Protein AF-A0A975EJT1-F1 (afdb_monomer_lite)

Sequence (77 aa):
MKTTIDLPPDLVREMKLRAVHEGRKLKDVAADLLKRGLRAGNSKPASLSPKDFLLSAPASAPEMTPERVRQILEETP

pLDDT: mean 80.61, std 16.86, range [51.03, 98.38]

Radius of gyration: 20.99 Å; chains: 1; bounding box: 41×29×58 Å

Structure (mmCIF, N/CA/C/O backbone):
data_AF-A0A975EJT1-F1
#
_entry.id   AF-A0A975EJT1-F1
#
loop_
_atom_site.group_PDB
_atom_site.id
_atom_site.type_symbol
_atom_site.label_atom_id
_atom_site.label_alt_id
_atom_site.label_comp_id
_atom_site.label_asym_id
_atom_site.label_entity_id
_atom_site.label_seq_id
_atom_site.pdbx_PDB_ins_code
_atom_site.Cartn_x
_atom_site.Cartn_y
_atom_site.Cartn_z
_atom_site.occupancy
_atom_site.B_iso_or_equiv
_atom_site.auth_seq_id
_atom_site.auth_comp_id
_atom_site.auth_asym_id
_atom_site.auth_atom_id
_atom_site.pdbx_PDB_model_num
ATOM 1 N N . MET A 1 1 ? 0.928 -13.605 14.642 1.00 87.94 1 MET A N 1
ATOM 2 C CA . MET A 1 1 ? 2.255 -13.308 15.231 1.00 87.94 1 MET A CA 1
ATOM 3 C C . MET A 1 1 ? 2.560 -11.823 15.089 1.00 87.94 1 MET A C 1
ATOM 5 O O . MET A 1 1 ? 2.101 -11.234 14.117 1.00 87.94 1 MET A O 1
ATOM 9 N N . LYS A 1 2 ? 3.273 -11.219 16.050 1.00 90.19 2 LYS A N 1
ATOM 10 C CA . LYS A 1 2 ? 3.762 -9.834 15.961 1.00 90.19 2 LYS A CA 1
ATOM 11 C C . LYS A 1 2 ? 5.255 -9.873 15.656 1.00 90.19 2 LYS A C 1
ATOM 13 O O . LYS A 1 2 ? 5.995 -10.557 16.350 1.00 90.19 2 LYS A O 1
ATOM 18 N N . THR A 1 3 ? 5.658 -9.156 14.619 1.00 93.75 3 THR A N 1
ATOM 19 C CA . THR A 1 3 ? 7.040 -9.074 14.144 1.00 93.75 3 THR A CA 1
ATOM 20 C C . THR A 1 3 ? 7.416 -7.607 13.996 1.00 93.75 3 THR A C 1
ATOM 22 O O . THR A 1 3 ? 6.574 -6.797 13.600 1.00 93.75 3 THR A O 1
ATOM 25 N N . THR A 1 4 ? 8.664 -7.271 14.303 1.00 94.69 4 THR A N 1
ATOM 26 C CA . THR A 1 4 ? 9.226 -5.933 14.088 1.00 94.69 4 THR A CA 1
ATOM 27 C C . THR A 1 4 ? 10.230 -6.031 12.948 1.00 94.69 4 THR A C 1
ATOM 29 O O . THR A 1 4 ? 11.044 -6.949 12.939 1.00 94.69 4 THR A O 1
ATOM 32 N N . ILE A 1 5 ? 10.121 -5.136 11.969 1.00 94.00 5 ILE A N 1
ATOM 33 C CA . ILE A 1 5 ? 10.986 -5.088 10.789 1.00 94.00 5 ILE A CA 1
ATOM 34 C C . ILE A 1 5 ? 11.396 -3.632 10.611 1.00 94.00 5 ILE A C 1
ATOM 36 O O . ILE A 1 5 ? 10.525 -2.760 10.558 1.00 94.00 5 ILE A O 1
ATOM 40 N N . ASP A 1 6 ? 12.696 -3.385 10.513 1.00 96.12 6 ASP A N 1
ATOM 41 C CA . ASP A 1 6 ? 13.220 -2.075 10.151 1.00 96.12 6 ASP A CA 1
ATOM 42 C C . ASP A 1 6 ? 13.029 -1.855 8.652 1.00 96.12 6 ASP A C 1
ATOM 44 O O . ASP A 1 6 ? 13.464 -2.654 7.822 1.00 96.12 6 ASP A O 1
ATOM 48 N N . LEU A 1 7 ? 12.322 -0.782 8.306 1.00 95.94 7 LEU A N 1
ATOM 49 C CA . LEU A 1 7 ? 12.001 -0.434 6.929 1.00 95.94 7 LEU A CA 1
ATOM 50 C C . LEU A 1 7 ? 12.583 0.940 6.589 1.00 95.94 7 LEU A C 1
ATOM 52 O O . LEU A 1 7 ? 12.510 1.846 7.426 1.00 95.94 7 LEU A O 1
ATOM 56 N N . PRO A 1 8 ? 13.086 1.124 5.356 1.00 97.56 8 PRO A N 1
ATOM 57 C CA . PRO A 1 8 ? 13.421 2.437 4.831 1.00 97.56 8 PRO A CA 1
ATOM 58 C C . PRO A 1 8 ? 12.271 3.444 5.029 1.00 97.56 8 PRO A C 1
ATOM 60 O O . PRO A 1 8 ? 11.095 3.091 4.847 1.00 97.56 8 PRO A O 1
ATOM 63 N N . PRO A 1 9 ? 12.571 4.694 5.428 1.00 96.69 9 PRO A N 1
ATOM 64 C CA . PRO A 1 9 ? 11.552 5.679 5.795 1.00 96.69 9 PRO A CA 1
ATOM 65 C C . PRO A 1 9 ? 10.621 6.040 4.630 1.00 96.69 9 PRO A C 1
ATOM 67 O O . PRO A 1 9 ? 9.433 6.298 4.836 1.00 96.69 9 PRO A O 1
ATOM 70 N N . ASP A 1 10 ? 11.143 6.014 3.408 1.00 97.44 10 ASP A N 1
ATOM 71 C CA . ASP A 1 10 ? 10.412 6.184 2.157 1.00 97.44 10 ASP A CA 1
ATOM 72 C C . ASP A 1 10 ? 9.357 5.084 1.963 1.00 97.44 10 ASP A C 1
ATOM 74 O O . ASP A 1 10 ? 8.184 5.400 1.758 1.00 97.44 10 ASP A O 1
ATOM 78 N N . LEU A 1 11 ? 9.703 3.806 2.160 1.00 96.81 11 LEU A N 1
ATOM 79 C CA . LEU A 1 11 ? 8.735 2.705 2.057 1.00 96.81 11 LEU A CA 1
ATOM 80 C C . LEU A 1 11 ? 7.616 2.817 3.095 1.00 96.81 11 LEU A C 1
ATOM 82 O O . LEU A 1 11 ? 6.442 2.584 2.791 1.00 96.81 11 LEU A O 1
ATOM 86 N N . VAL A 1 12 ? 7.959 3.214 4.323 1.00 96.88 12 VAL A N 1
ATOM 87 C CA . VAL A 1 12 ? 6.964 3.446 5.378 1.00 96.88 12 VAL A CA 1
ATOM 88 C C . VAL A 1 12 ? 6.020 4.584 4.990 1.00 96.88 12 VAL A C 1
ATOM 90 O O . VAL A 1 12 ? 4.810 4.481 5.216 1.00 96.88 12 VAL A O 1
ATOM 93 N N . ARG A 1 13 ? 6.545 5.664 4.402 1.00 97.88 13 ARG A N 1
ATOM 94 C CA . ARG A 1 13 ? 5.748 6.797 3.918 1.00 97.88 13 ARG A CA 1
ATOM 95 C C . ARG A 1 13 ? 4.783 6.367 2.815 1.00 97.88 13 ARG A C 1
ATOM 97 O O . ARG A 1 13 ? 3.595 6.661 2.924 1.00 97.88 13 ARG A O 1
ATOM 104 N N . GLU A 1 14 ? 5.254 5.627 1.818 1.00 97.62 14 GLU A N 1
ATOM 105 C CA . GLU A 1 14 ? 4.413 5.146 0.716 1.00 97.62 14 GLU A CA 1
ATOM 106 C C . GLU A 1 14 ? 3.302 4.205 1.201 1.00 97.62 14 GLU A C 1
ATOM 108 O O . GLU A 1 14 ? 2.136 4.346 0.819 1.00 97.62 14 GLU A O 1
ATOM 113 N N . MET A 1 15 ? 3.614 3.291 2.125 1.00 97.00 15 MET A N 1
ATOM 114 C CA . MET A 1 15 ? 2.596 2.435 2.736 1.00 97.00 15 MET A CA 1
ATOM 115 C C . MET A 1 15 ? 1.554 3.232 3.531 1.00 97.00 15 MET A C 1
ATOM 117 O O . MET A 1 15 ? 0.369 2.893 3.490 1.00 97.00 15 MET A O 1
ATOM 121 N N . LYS A 1 16 ? 1.966 4.287 4.247 1.00 97.44 16 LYS A N 1
ATOM 122 C CA . LYS A 1 16 ? 1.040 5.177 4.967 1.00 97.44 16 LYS A CA 1
ATOM 123 C C . LYS A 1 16 ? 0.119 5.922 4.006 1.00 97.44 16 LYS A C 1
ATOM 125 O O . LYS A 1 16 ? -1.084 5.943 4.245 1.00 97.44 16 LYS A O 1
ATOM 130 N N . LEU A 1 17 ? 0.655 6.480 2.919 1.00 98.38 17 LEU A N 1
ATOM 131 C CA . LEU A 1 17 ? -0.148 7.159 1.897 1.00 98.38 17 LEU A CA 1
ATOM 132 C C . LEU A 1 17 ? -1.181 6.210 1.287 1.00 98.38 17 LEU A C 1
ATOM 134 O O . LEU A 1 17 ? -2.361 6.542 1.222 1.00 98.38 17 LEU A O 1
ATOM 138 N N . ARG A 1 18 ? -0.766 4.989 0.936 1.00 97.31 18 ARG A N 1
ATOM 139 C CA . ARG A 1 18 ? -1.680 3.962 0.424 1.00 97.31 18 ARG A CA 1
ATOM 140 C C . ARG A 1 18 ? -2.775 3.598 1.426 1.00 97.31 18 ARG A C 1
ATOM 142 O O . ARG A 1 18 ? -3.934 3.490 1.046 1.00 97.31 18 ARG A O 1
ATOM 149 N N . ALA A 1 19 ? -2.428 3.447 2.703 1.00 98.19 19 ALA A N 1
ATOM 150 C CA . ALA A 1 19 ? -3.396 3.171 3.763 1.00 98.19 19 ALA A CA 1
ATOM 151 C C . ALA A 1 19 ? -4.443 4.289 3.901 1.00 98.19 19 ALA A C 1
ATOM 153 O O . ALA A 1 19 ? -5.629 3.992 4.041 1.00 98.19 19 ALA A O 1
ATOM 154 N N 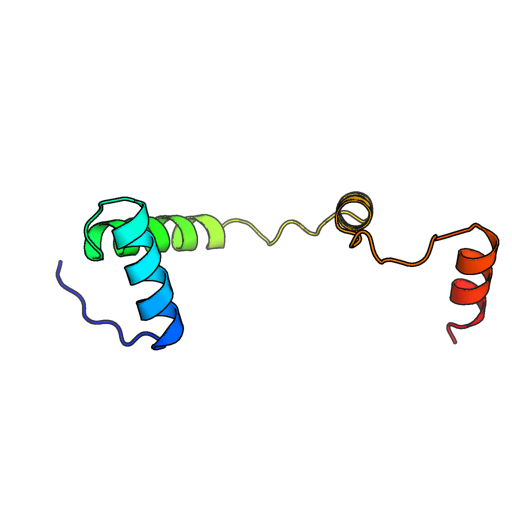. VAL A 1 20 ? -4.020 5.553 3.800 1.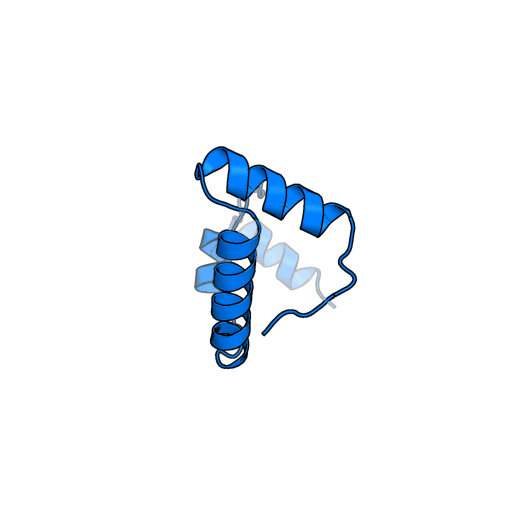00 98.31 20 VAL A N 1
ATOM 155 C CA . VAL A 1 20 ? -4.925 6.712 3.801 1.00 98.31 20 VAL A CA 1
ATOM 156 C C . VAL A 1 20 ? -5.829 6.698 2.569 1.00 98.31 20 VAL A C 1
ATOM 158 O O . VAL A 1 20 ? -7.043 6.782 2.718 1.00 98.31 20 VAL A O 1
ATOM 161 N N . HIS A 1 21 ? -5.262 6.540 1.371 1.00 97.94 21 HIS A N 1
ATOM 162 C CA . HIS A 1 21 ? -6.030 6.542 0.122 1.00 97.94 21 HIS A CA 1
ATOM 163 C C . HIS A 1 21 ? -7.049 5.398 0.043 1.00 97.94 21 HIS A C 1
ATOM 165 O O . HIS A 1 21 ? -8.152 5.593 -0.455 1.00 97.94 21 HIS A O 1
ATOM 171 N N . GLU A 1 22 ? -6.702 4.212 0.545 1.00 96.44 22 GLU A N 1
ATOM 172 C CA . GLU A 1 22 ? -7.594 3.047 0.541 1.00 96.44 22 GLU A CA 1
ATOM 173 C C . GLU A 1 22 ? -8.552 3.013 1.746 1.00 96.44 22 GLU A C 1
ATOM 175 O O . GLU A 1 22 ? -9.399 2.125 1.821 1.00 96.44 22 GLU A O 1
ATOM 180 N N . GLY A 1 23 ? -8.413 3.924 2.719 1.00 97.62 23 GLY A N 1
ATOM 181 C CA . GLY A 1 23 ? -9.193 3.891 3.962 1.00 97.62 23 GLY A CA 1
ATOM 182 C C . GLY A 1 23 ? -8.935 2.635 4.808 1.00 97.62 23 GLY A C 1
ATOM 183 O O . GLY A 1 23 ? -9.827 2.144 5.503 1.00 97.62 23 GLY A O 1
ATOM 184 N N . ARG A 1 24 ? -7.723 2.071 4.739 1.00 98.12 24 ARG A N 1
ATOM 185 C CA . ARG A 1 24 ? -7.342 0.798 5.377 1.00 98.12 24 ARG A CA 1
ATOM 186 C C . ARG A 1 24 ? -6.294 1.008 6.463 1.00 98.12 24 ARG A C 1
ATOM 188 O O . ARG A 1 24 ? -5.574 1.999 6.491 1.00 98.12 24 ARG A O 1
ATOM 195 N N . LYS A 1 25 ? -6.154 0.039 7.373 1.00 97.88 25 LYS A N 1
ATOM 196 C CA . LYS A 1 25 ? -5.097 0.086 8.396 1.00 97.88 25 LYS A CA 1
ATOM 197 C C . LYS A 1 25 ? -3.746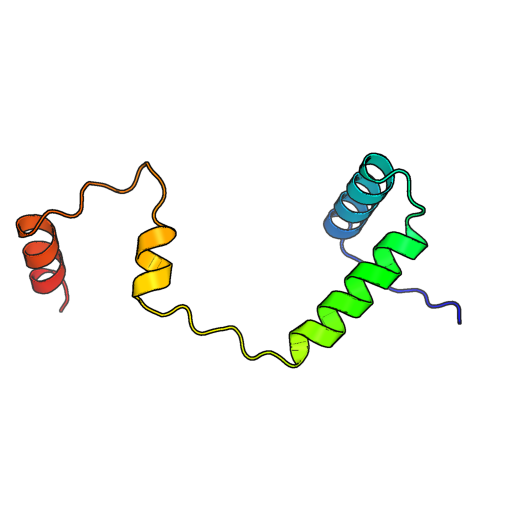 -0.259 7.771 1.00 97.88 25 LYS A C 1
ATOM 199 O O . LYS A 1 25 ? -3.638 -1.206 6.993 1.00 97.88 25 LYS A O 1
ATOM 204 N N . LEU A 1 26 ? -2.691 0.429 8.212 1.00 96.25 26 LEU A N 1
ATOM 205 C CA . LEU A 1 26 ? -1.317 0.220 7.734 1.00 96.25 26 LEU A CA 1
ATOM 206 C C . LEU A 1 26 ? -0.867 -1.248 7.808 1.00 96.25 26 LEU A C 1
ATOM 208 O O . LEU A 1 26 ? -0.246 -1.744 6.877 1.00 96.25 26 LEU A O 1
ATOM 212 N N . LYS A 1 27 ? -1.217 -1.964 8.885 1.00 94.69 27 LYS A N 1
ATOM 213 C CA . LYS A 1 27 ? -0.882 -3.389 9.060 1.00 94.69 27 LYS A CA 1
ATOM 214 C C . LYS A 1 27 ? -1.514 -4.298 7.997 1.00 94.69 27 LYS A C 1
ATOM 216 O O . LYS A 1 27 ? -0.906 -5.292 7.614 1.00 94.69 27 LYS A O 1
ATOM 221 N N . ASP A 1 28 ? -2.710 -3.954 7.521 1.00 97.19 28 ASP A N 1
ATOM 222 C CA . ASP A 1 28 ? -3.446 -4.762 6.547 1.00 97.19 28 ASP A CA 1
ATOM 223 C C . ASP A 1 28 ? -2.883 -4.514 5.141 1.00 97.19 28 ASP A C 1
ATOM 225 O O . ASP A 1 28 ? -2.706 -5.456 4.370 1.00 97.19 28 ASP A O 1
ATOM 229 N N . VAL A 1 29 ? -2.519 -3.260 4.844 1.00 97.19 29 VAL A N 1
ATOM 230 C CA . VAL A 1 29 ? -1.772 -2.885 3.632 1.00 97.19 29 VAL A CA 1
ATOM 231 C C . VAL A 1 29 ? -0.397 -3.556 3.618 1.00 97.19 29 VAL A C 1
ATOM 233 O O . VAL A 1 29 ? -0.033 -4.177 2.623 1.00 97.19 29 VAL A O 1
ATOM 236 N N . ALA A 1 30 ? 0.340 -3.503 4.731 1.00 95.75 30 ALA A N 1
ATOM 237 C CA . ALA A 1 30 ? 1.643 -4.151 4.872 1.00 95.75 30 ALA A CA 1
ATOM 238 C C . ALA A 1 30 ? 1.555 -5.663 4.615 1.00 95.75 30 ALA A C 1
ATOM 240 O O . ALA A 1 30 ? 2.322 -6.207 3.825 1.00 95.75 30 ALA A O 1
ATOM 241 N N . ALA A 1 31 ? 0.591 -6.340 5.247 1.00 95.81 31 ALA A N 1
ATOM 242 C CA . ALA A 1 31 ? 0.394 -7.776 5.083 1.00 95.81 31 ALA A CA 1
ATOM 243 C C . ALA A 1 31 ? 0.058 -8.156 3.634 1.00 95.81 31 ALA A C 1
ATOM 245 O O . ALA A 1 31 ? 0.556 -9.163 3.134 1.00 95.81 31 ALA A O 1
ATOM 246 N N . ASP A 1 32 ? -0.775 -7.366 2.955 1.00 96.31 32 ASP A N 1
ATOM 247 C CA . ASP A 1 32 ? -1.135 -7.620 1.561 1.00 96.31 32 ASP A CA 1
ATOM 248 C C . ASP A 1 32 ? 0.054 -7.415 0.612 1.00 96.31 32 ASP A C 1
ATOM 250 O O . ASP A 1 32 ? 0.317 -8.260 -0.244 1.00 96.31 32 ASP A O 1
ATOM 254 N N . LEU A 1 33 ? 0.834 -6.349 0.810 1.00 95.31 33 LEU A N 1
ATOM 255 C CA . LEU A 1 33 ? 2.038 -6.093 0.018 1.00 95.31 33 LEU A CA 1
ATOM 256 C C . LEU A 1 33 ? 3.085 -7.190 0.196 1.00 95.31 33 LEU A C 1
ATOM 258 O O . LEU A 1 33 ? 3.614 -7.690 -0.797 1.00 95.31 33 LEU A O 1
ATOM 262 N N . LEU A 1 34 ? 3.327 -7.620 1.436 1.00 94.38 34 LEU A N 1
ATOM 263 C CA . LEU A 1 34 ? 4.239 -8.726 1.724 1.00 94.38 34 LEU A CA 1
ATOM 264 C C . LEU A 1 34 ? 3.767 -10.023 1.058 1.00 94.38 34 LEU A C 1
ATOM 266 O O . LEU A 1 34 ? 4.561 -10.696 0.408 1.00 94.38 34 LEU A O 1
ATOM 270 N N . LYS A 1 35 ? 2.469 -10.353 1.128 1.00 94.69 35 LYS A N 1
ATOM 271 C CA . LYS A 1 35 ? 1.912 -11.526 0.429 1.00 94.69 35 LYS A CA 1
ATOM 272 C C . LYS A 1 35 ? 2.129 -11.453 -1.082 1.00 94.69 35 LYS A C 1
ATOM 274 O O . LYS A 1 35 ? 2.501 -12.456 -1.686 1.00 94.69 35 LYS A O 1
ATOM 279 N N . ARG A 1 36 ? 1.895 -10.292 -1.702 1.00 93.88 36 ARG A N 1
ATOM 280 C CA . ARG A 1 36 ? 2.112 -10.096 -3.146 1.00 93.88 36 ARG A CA 1
ATOM 281 C C . ARG A 1 36 ? 3.585 -10.256 -3.516 1.00 93.88 36 ARG A C 1
ATOM 283 O O . ARG A 1 36 ? 3.876 -10.977 -4.463 1.00 93.88 36 ARG A O 1
ATOM 290 N N . GLY A 1 37 ? 4.494 -9.654 -2.751 1.00 91.19 37 GLY A N 1
ATOM 291 C CA . GLY A 1 37 ? 5.938 -9.764 -2.976 1.00 91.19 37 GLY A CA 1
ATOM 292 C C . GLY A 1 37 ? 6.449 -11.200 -2.843 1.00 91.19 37 GLY A C 1
ATOM 293 O O . GLY A 1 37 ? 7.159 -11.685 -3.719 1.00 91.19 37 GLY A O 1
ATOM 294 N N . LEU A 1 38 ? 6.008 -11.920 -1.807 1.00 91.62 38 LEU A N 1
ATOM 295 C CA . LEU A 1 38 ? 6.371 -13.326 -1.603 1.00 91.62 38 LEU A CA 1
ATOM 296 C C . LEU A 1 38 ? 5.842 -14.238 -2.720 1.00 91.62 38 LEU A C 1
ATOM 298 O O . LEU A 1 38 ? 6.516 -15.188 -3.100 1.00 91.62 38 LEU A O 1
ATOM 302 N N . ARG A 1 39 ? 4.663 -13.942 -3.285 1.00 90.19 39 ARG A N 1
ATOM 303 C CA . ARG A 1 39 ? 4.143 -14.660 -4.464 1.00 90.19 39 ARG A CA 1
ATOM 304 C C . ARG A 1 39 ? 4.911 -14.310 -5.740 1.00 90.19 39 ARG A C 1
ATOM 306 O O . ARG A 1 39 ? 5.127 -15.186 -6.569 1.00 90.19 39 ARG A O 1
ATOM 313 N N . ALA A 1 40 ? 5.314 -13.049 -5.896 1.00 82.12 40 ALA A N 1
ATOM 314 C CA . ALA A 1 40 ? 6.037 -12.567 -7.070 1.00 82.12 40 ALA A CA 1
ATOM 315 C C . ALA A 1 40 ? 7.455 -13.148 -7.180 1.00 82.12 40 ALA A C 1
ATOM 317 O O . ALA A 1 40 ? 7.927 -13.351 -8.292 1.00 82.12 40 ALA A O 1
ATOM 318 N N . GLY A 1 41 ? 8.102 -13.491 -6.060 1.00 63.19 41 GLY A N 1
ATOM 319 C CA . GLY A 1 41 ? 9.425 -14.135 -6.046 1.00 63.19 41 GLY A CA 1
ATOM 320 C C . GLY A 1 41 ? 9.492 -15.499 -6.752 1.00 63.19 41 GLY A C 1
ATOM 321 O O . GLY A 1 41 ? 10.584 -15.972 -7.051 1.00 63.19 41 GLY A O 1
ATOM 322 N N . ASN A 1 42 ? 8.344 -16.111 -7.062 1.00 59.03 42 ASN A N 1
ATOM 323 C CA . ASN A 1 42 ? 8.254 -17.354 -7.833 1.00 59.03 42 ASN A CA 1
ATOM 324 C C . ASN A 1 42 ? 8.097 -17.131 -9.346 1.00 59.03 42 ASN A C 1
ATOM 326 O O . ASN A 1 42 ? 8.144 -18.086 -10.122 1.00 59.03 42 ASN A O 1
ATOM 330 N N . SER A 1 43 ? 7.907 -15.883 -9.766 1.00 57.41 43 SER A N 1
ATOM 331 C CA . SER A 1 43 ? 7.856 -15.490 -11.164 1.00 57.41 43 SER A CA 1
ATOM 332 C C . SER A 1 43 ? 9.217 -14.911 -11.524 1.00 57.41 43 SER A C 1
ATOM 334 O O . SER A 1 43 ? 9.555 -13.804 -11.109 1.00 57.41 43 SER A O 1
ATOM 336 N N . LYS A 1 44 ? 10.008 -15.654 -12.310 1.00 59.06 44 LYS A N 1
ATOM 337 C CA . LYS A 1 44 ? 11.156 -15.090 -13.041 1.00 59.06 44 LYS A CA 1
ATOM 338 C C . LYS A 1 44 ? 10.690 -13.757 -13.647 1.00 59.06 44 LYS A C 1
ATOM 340 O O . LYS A 1 44 ? 9.591 -13.768 -14.214 1.00 59.06 44 LYS A O 1
ATOM 345 N N . PRO A 1 45 ? 11.435 -12.637 -13.516 1.00 57.12 45 PRO A N 1
ATOM 346 C CA . PRO A 1 45 ? 11.040 -11.400 -14.175 1.00 57.12 45 PRO A CA 1
ATOM 347 C C . PRO A 1 45 ? 10.751 -11.768 -15.620 1.00 57.12 45 PRO A C 1
ATOM 349 O O . PRO A 1 45 ? 11.594 -12.398 -16.269 1.00 57.12 45 PRO A O 1
ATOM 352 N N . ALA A 1 46 ? 9.514 -11.521 -16.060 1.00 58.78 46 ALA A N 1
ATOM 353 C CA . ALA A 1 46 ? 9.150 -11.749 -17.440 1.00 58.78 46 ALA A CA 1
ATOM 354 C C . ALA A 1 46 ? 10.181 -10.955 -18.234 1.00 58.78 46 ALA A C 1
ATOM 356 O O . ALA A 1 46 ? 10.242 -9.733 -18.113 1.00 58.78 46 ALA A O 1
ATOM 357 N N . SER A 1 47 ? 11.075 -11.668 -18.922 1.00 55.72 47 SER A N 1
ATOM 358 C CA . SER A 1 47 ? 11.959 -11.065 -19.901 1.00 55.72 47 SER A CA 1
ATOM 359 C C . SER A 1 47 ? 11.008 -10.372 -20.851 1.00 55.72 47 SER A C 1
ATOM 361 O O . SER A 1 47 ? 10.325 -11.061 -21.609 1.00 55.72 47 SER A O 1
ATOM 363 N N . LEU A 1 48 ? 10.880 -9.050 -20.721 1.00 55.56 48 LEU A N 1
ATOM 364 C CA . LEU A 1 48 ? 10.051 -8.267 -21.616 1.00 55.56 48 LEU A CA 1
ATOM 365 C C . LEU A 1 48 ? 10.536 -8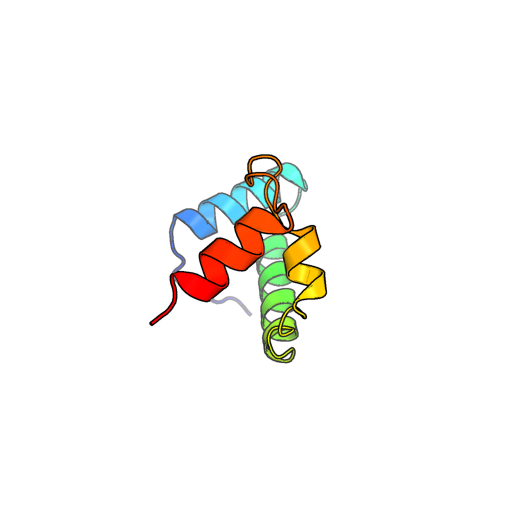.625 -23.009 1.00 55.56 48 LEU A C 1
ATOM 367 O O . LEU A 1 48 ? 11.729 -8.527 -23.312 1.00 55.56 48 LEU A O 1
ATOM 371 N N . SER A 1 49 ? 9.632 -9.170 -23.813 1.00 58.38 49 SER A N 1
ATOM 372 C CA . SER A 1 49 ? 9.979 -9.441 -25.192 1.00 58.38 49 SER A CA 1
ATOM 373 C C . SER A 1 49 ? 10.265 -8.083 -25.850 1.00 58.38 49 SER A C 1
ATOM 375 O O . SER A 1 49 ? 9.689 -7.076 -25.431 1.00 58.38 49 SER A O 1
ATOM 377 N N . PRO A 1 50 ? 11.125 -7.992 -26.877 1.00 58.88 50 PRO A N 1
ATOM 378 C CA . PRO A 1 50 ? 11.396 -6.721 -27.559 1.00 58.88 50 PRO A CA 1
ATOM 379 C C . PRO A 1 50 ? 10.123 -5.969 -27.992 1.00 58.88 50 PRO A C 1
ATOM 381 O O . PRO A 1 50 ? 10.116 -4.747 -28.078 1.00 58.88 50 PRO A O 1
ATOM 384 N N . LYS A 1 51 ? 9.016 -6.694 -28.207 1.00 56.22 51 LYS A N 1
ATOM 385 C CA . LYS A 1 51 ? 7.695 -6.135 -28.519 1.00 56.22 51 LYS A CA 1
ATOM 386 C C . LYS A 1 51 ? 7.075 -5.352 -27.355 1.00 56.22 51 LYS A C 1
ATOM 388 O O . LYS A 1 51 ? 6.438 -4.333 -27.596 1.00 56.22 51 LYS A O 1
ATOM 393 N N . ASP A 1 52 ? 7.302 -5.783 -26.117 1.00 59.59 52 ASP A N 1
ATOM 394 C CA . ASP A 1 52 ? 6.813 -5.104 -24.911 1.00 59.59 52 ASP A CA 1
ATOM 395 C C . ASP A 1 52 ? 7.619 -3.828 -24.617 1.00 59.59 52 ASP A C 1
ATOM 397 O O . ASP A 1 52 ? 7.085 -2.860 -24.079 1.00 59.59 52 ASP A O 1
ATOM 401 N N . PHE A 1 53 ? 8.891 -3.786 -25.033 1.00 57.72 53 PHE A N 1
ATOM 402 C CA . PHE A 1 53 ? 9.722 -2.582 -24.956 1.00 57.72 53 PHE A CA 1
ATOM 403 C C . PHE A 1 53 ? 9.206 -1.467 -25.880 1.00 57.72 53 PHE A C 1
ATOM 405 O O . PHE A 1 53 ? 9.178 -0.304 -25.483 1.00 57.72 53 PHE A O 1
ATOM 412 N N . LEU A 1 54 ? 8.724 -1.816 -27.080 1.00 57.50 54 LEU A N 1
ATOM 413 C CA . LEU A 1 54 ? 8.180 -0.843 -28.038 1.00 57.50 54 LEU A CA 1
ATOM 414 C C . LEU A 1 54 ? 6.896 -0.163 -27.539 1.00 57.50 54 LEU A C 1
ATOM 416 O O . LEU A 1 54 ? 6.659 0.994 -27.872 1.00 57.50 54 LEU A O 1
ATOM 420 N N . LEU A 1 55 ? 6.096 -0.837 -26.705 1.00 58.25 55 LEU A N 1
ATOM 421 C CA . LEU A 1 55 ? 4.914 -0.233 -26.072 1.00 58.25 55 LEU A CA 1
ATOM 422 C C . LEU A 1 55 ? 5.253 0.644 -24.854 1.00 58.25 55 LEU A C 1
ATOM 424 O O . LEU A 1 55 ? 4.394 1.386 -24.385 1.00 58.25 55 LEU A O 1
ATOM 428 N N . SER A 1 56 ? 6.482 0.566 -24.338 1.00 55.59 56 SER A N 1
ATOM 429 C CA . SER A 1 56 ? 6.942 1.324 -23.168 1.00 55.59 56 SER A CA 1
ATOM 430 C C . SER A 1 56 ? 7.717 2.596 -23.535 1.00 55.59 56 SER A C 1
ATOM 432 O O . SER A 1 56 ? 8.211 3.283 -22.635 1.00 55.59 56 SER A O 1
ATOM 434 N N . ALA A 1 57 ? 7.868 2.914 -24.824 1.00 59.41 57 ALA A N 1
ATOM 435 C CA . ALA A 1 57 ? 8.580 4.117 -25.234 1.00 59.41 57 ALA A CA 1
ATOM 436 C C . ALA A 1 57 ? 7.862 5.365 -24.676 1.00 59.41 57 ALA A C 1
ATOM 438 O O . ALA A 1 57 ? 6.647 5.501 -24.850 1.00 59.41 57 ALA A O 1
ATOM 439 N N . PRO A 1 58 ? 8.574 6.281 -23.989 1.00 57.00 58 PRO A N 1
ATOM 440 C CA . PRO A 1 58 ? 7.971 7.533 -23.558 1.00 57.00 58 PRO A CA 1
ATOM 441 C C . PRO A 1 58 ? 7.501 8.303 -24.796 1.00 57.00 58 PRO A C 1
ATOM 443 O O . PRO A 1 58 ? 8.166 8.276 -25.828 1.00 57.00 58 PRO A O 1
ATOM 446 N N . ALA A 1 59 ? 6.391 9.035 -24.696 1.00 59.88 59 ALA A N 1
ATOM 447 C CA . ALA A 1 59 ? 5.866 9.848 -25.802 1.00 59.88 59 ALA A CA 1
ATOM 448 C C . ALA A 1 59 ? 6.864 10.912 -26.323 1.00 59.88 59 ALA A C 1
ATOM 450 O O . ALA A 1 59 ? 6.637 11.516 -27.364 1.00 59.88 59 ALA A O 1
ATOM 451 N N . SER A 1 60 ? 7.961 11.144 -25.594 1.00 60.41 60 SER A N 1
ATOM 452 C CA . SER A 1 60 ? 9.085 12.007 -25.960 1.00 60.41 60 SER A CA 1
ATOM 453 C C . SER A 1 60 ? 10.235 11.283 -26.671 1.00 60.41 60 SER A C 1
ATOM 455 O O . SER A 1 60 ? 11.262 11.908 -26.940 1.00 60.41 60 SER A O 1
ATOM 457 N N . ALA A 1 61 ? 10.120 9.978 -26.937 1.00 59.75 61 ALA A N 1
ATOM 458 C CA . ALA A 1 61 ? 11.122 9.258 -27.707 1.00 59.75 61 ALA A CA 1
ATOM 459 C C . ALA A 1 61 ? 11.167 9.831 -29.136 1.00 59.75 61 ALA A C 1
ATOM 461 O O . ALA A 1 61 ? 10.111 9.983 -29.756 1.00 59.75 61 ALA A O 1
ATOM 462 N N . PRO A 1 62 ? 12.359 10.173 -29.662 1.00 64.81 62 PRO A N 1
ATOM 463 C CA . PRO A 1 62 ? 12.484 10.646 -31.033 1.00 64.81 62 PRO A CA 1
ATOM 464 C C . PRO A 1 62 ? 11.946 9.583 -31.994 1.00 64.81 62 PRO A C 1
ATOM 466 O O . PRO A 1 62 ? 12.163 8.387 -31.790 1.00 64.81 62 PRO A O 1
ATOM 469 N N . GLU A 1 63 ? 11.231 10.032 -33.023 1.00 69.62 63 GLU A N 1
ATOM 470 C CA . GLU A 1 63 ? 10.599 9.158 -34.007 1.00 69.62 63 GLU A CA 1
ATOM 471 C C . GLU A 1 63 ? 11.644 8.215 -34.619 1.00 69.62 63 GLU A C 1
ATOM 473 O O . GLU A 1 63 ? 12.671 8.643 -35.152 1.00 69.62 63 GLU A O 1
ATOM 478 N N . MET A 1 64 ? 11.420 6.907 -34.477 1.00 74.88 64 MET A N 1
ATOM 479 C CA . MET A 1 64 ? 12.393 5.893 -34.873 1.00 74.88 64 MET A CA 1
ATOM 480 C C . MET A 1 64 ? 12.224 5.568 -36.361 1.00 74.88 64 MET A C 1
ATOM 482 O O . MET A 1 64 ? 11.652 4.540 -36.725 1.00 74.88 64 MET A O 1
ATOM 486 N N . THR A 1 65 ? 12.682 6.482 -37.223 1.00 81.00 65 THR A N 1
ATOM 487 C CA . THR A 1 65 ? 12.594 6.336 -38.683 1.00 81.00 65 THR A CA 1
ATOM 488 C C . THR A 1 65 ? 13.587 5.288 -39.215 1.00 81.00 65 THR A C 1
ATOM 490 O O . THR A 1 65 ? 14.602 5.006 -38.563 1.00 81.00 65 THR A O 1
ATOM 493 N N . PRO A 1 66 ? 13.342 4.698 -40.403 1.00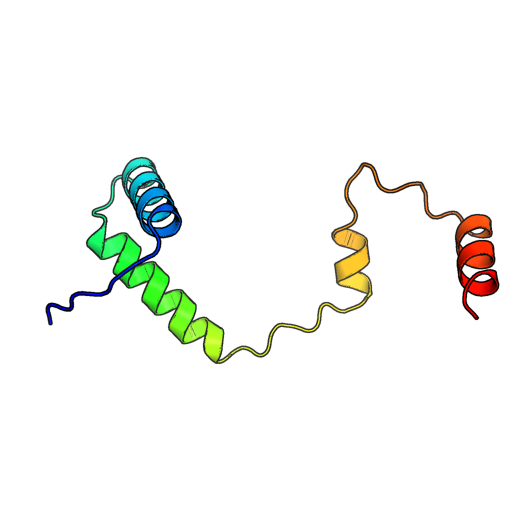 75.31 66 PRO A N 1
ATOM 494 C CA . PRO A 1 66 ? 14.236 3.707 -41.010 1.00 75.31 66 PRO A CA 1
ATOM 495 C C . PRO A 1 66 ? 15.688 4.188 -41.155 1.00 75.31 66 PRO A C 1
ATOM 497 O O . PRO A 1 66 ? 16.623 3.400 -41.016 1.00 75.31 66 PRO A O 1
ATOM 500 N N . GLU A 1 67 ? 15.887 5.481 -41.399 1.00 80.75 67 GLU A N 1
ATOM 501 C CA . GLU A 1 67 ? 17.195 6.129 -41.509 1.00 80.75 67 GLU A CA 1
ATOM 502 C C . GLU A 1 67 ? 17.901 6.174 -40.153 1.00 80.75 67 GLU A C 1
ATOM 504 O O . GLU A 1 67 ? 19.088 5.863 -40.057 1.00 80.75 67 GLU A O 1
ATOM 509 N N . ARG A 1 68 ? 17.161 6.488 -39.082 1.00 75.69 68 ARG A N 1
ATOM 510 C CA . ARG A 1 68 ? 17.711 6.542 -37.725 1.00 75.69 68 ARG A CA 1
ATOM 511 C C . ARG A 1 68 ? 18.119 5.161 -37.218 1.00 75.69 68 ARG A C 1
ATOM 513 O O . ARG A 1 68 ? 19.137 5.040 -36.542 1.00 75.69 68 ARG A O 1
ATOM 520 N N . VAL A 1 69 ? 17.366 4.120 -37.579 1.00 76.81 69 VAL A N 1
ATOM 521 C CA . VAL A 1 69 ? 17.719 2.726 -37.264 1.00 76.81 69 VAL A CA 1
ATOM 522 C C . VAL A 1 69 ? 19.020 2.320 -37.959 1.00 76.81 69 VAL A C 1
ATOM 524 O O . VAL A 1 69 ? 19.880 1.726 -37.316 1.00 76.81 69 VAL A O 1
ATOM 527 N N . ARG A 1 70 ? 19.201 2.674 -39.240 1.00 81.31 70 ARG A N 1
ATOM 528 C CA . ARG A 1 70 ? 20.455 2.402 -39.967 1.00 81.31 70 ARG A CA 1
ATOM 529 C C . ARG A 1 70 ? 21.648 3.084 -39.310 1.00 81.31 70 ARG A C 1
ATOM 531 O O . ARG A 1 70 ? 22.649 2.428 -39.064 1.00 81.31 70 ARG A O 1
ATOM 538 N N . GLN A 1 71 ? 21.498 4.352 -38.940 1.00 77.31 71 GLN A N 1
ATOM 539 C CA . GLN A 1 71 ? 22.563 5.108 -38.289 1.00 77.31 71 GLN A CA 1
ATOM 540 C C . GLN A 1 71 ? 22.991 4.488 -36.948 1.00 77.31 71 GLN A C 1
ATOM 542 O O . GLN A 1 71 ? 24.179 4.355 -36.691 1.00 77.31 71 GLN A O 1
ATOM 547 N N . ILE A 1 72 ? 22.046 4.037 -36.115 1.00 81.38 72 ILE A N 1
ATOM 548 C CA . ILE A 1 72 ? 22.372 3.384 -34.831 1.00 81.38 72 ILE A CA 1
ATOM 549 C C . ILE A 1 72 ? 23.125 2.062 -35.049 1.00 81.38 72 ILE A C 1
ATOM 551 O O . ILE A 1 72 ? 24.051 1.743 -34.302 1.00 81.38 72 ILE A O 1
ATOM 555 N N . LEU A 1 73 ? 22.730 1.291 -36.066 1.00 76.00 73 LEU A N 1
ATOM 556 C CA . LEU A 1 73 ? 23.393 0.031 -36.405 1.00 76.00 73 LEU A CA 1
ATOM 557 C C . LEU A 1 73 ? 24.807 0.247 -36.964 1.00 76.00 73 LEU A C 1
ATOM 559 O O . LEU A 1 73 ? 25.662 -0.608 -36.766 1.00 76.00 73 LEU A O 1
ATOM 563 N N . GLU A 1 74 ? 25.058 1.378 -37.624 1.00 78.50 74 GLU A N 1
ATOM 564 C CA . GLU A 1 74 ? 26.380 1.768 -38.132 1.00 78.50 74 GLU A CA 1
ATOM 565 C C . GLU A 1 74 ? 27.278 2.398 -37.049 1.00 78.50 74 GLU A C 1
ATOM 567 O O . GLU A 1 74 ? 28.498 2.289 -37.128 1.00 78.50 74 GLU A O 1
ATOM 572 N N . GLU A 1 75 ? 26.700 3.023 -36.018 1.00 70.31 75 GLU A N 1
ATOM 573 C CA . GLU A 1 75 ? 27.433 3.657 -34.907 1.00 70.31 75 GLU A CA 1
ATOM 574 C C . GLU A 1 75 ? 27.813 2.692 -33.765 1.00 70.31 75 GLU A C 1
ATOM 576 O O . GLU A 1 75 ? 28.394 3.120 -32.765 1.00 70.31 75 GLU A O 1
ATOM 581 N N . THR A 1 76 ? 27.519 1.393 -33.886 1.00 51.03 76 THR A N 1
ATOM 582 C 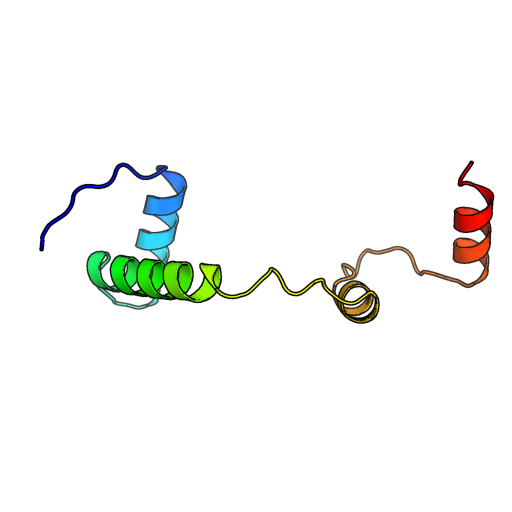CA . THR A 1 76 ? 27.929 0.391 -32.889 1.00 51.03 76 THR A CA 1
ATOM 583 C C . THR A 1 76 ? 29.227 -0.302 -33.344 1.00 51.03 76 THR A C 1
ATOM 585 O O . THR A 1 76 ? 29.177 -1.000 -34.356 1.00 51.03 76 THR A O 1
ATOM 588 N N . PRO A 1 77 ? 30.380 -0.122 -32.662 1.00 53.12 77 PRO A N 1
ATOM 589 C CA . PRO A 1 77 ? 31.607 -0.867 -32.963 1.00 53.12 77 PRO A CA 1
ATOM 590 C C . PRO A 1 77 ? 31.514 -2.354 -32.593 1.00 53.12 77 PRO A C 1
ATOM 592 O O . PRO A 1 77 ? 30.792 -2.689 -31.622 1.00 53.12 77 PRO A O 1
#

Secondary structure (DSSP, 8-state):
--------HHHHHHHHHHHHHHT--HHHHHHHHHHHHHHHTTS------HHHHHTT--TTSPP--HHHHHHHHHS--

Foldseek 3Di:
DDDDDDDDPVVLVVLVVVCVVVVHDSVVSVVVVVVVVVVCVVDDPPPCDVVNVVVVDDPPPPDCDPVNVVVVVVPDD